Protein AF-A0A0F8YUV3-F1 (afdb_monomer_lite)

Structure (mmCIF, N/CA/C/O backbone):
data_AF-A0A0F8YUV3-F1
#
_entry.id   AF-A0A0F8YUV3-F1
#
loop_
_atom_site.group_PDB
_atom_site.id
_atom_site.type_symbol
_atom_site.label_atom_id
_atom_site.label_alt_id
_atom_site.label_comp_id
_atom_site.label_asym_id
_atom_site.label_entity_id
_atom_site.label_seq_id
_atom_site.pdbx_PDB_ins_code
_atom_site.Cartn_x
_atom_site.Cartn_y
_atom_site.Cartn_z
_atom_site.occupancy
_atom_site.B_iso_or_equiv
_atom_site.auth_seq_id
_atom_site.auth_comp_id
_atom_site.auth_asym_id
_atom_site.auth_atom_id
_atom_site.pdbx_PDB_model_num
ATOM 1 N N . ASN A 1 1 ? -1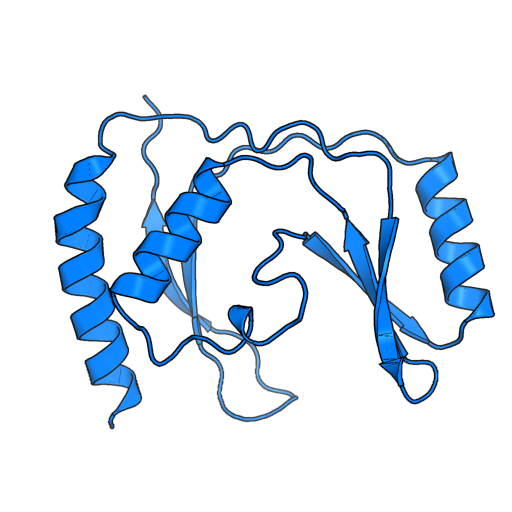7.313 -19.903 7.142 1.00 38.16 1 ASN A N 1
ATOM 2 C CA . ASN A 1 1 ? -17.970 -19.271 8.310 1.00 38.16 1 ASN A CA 1
ATOM 3 C C . ASN A 1 1 ? -16.985 -18.781 9.379 1.00 38.16 1 ASN A C 1
ATO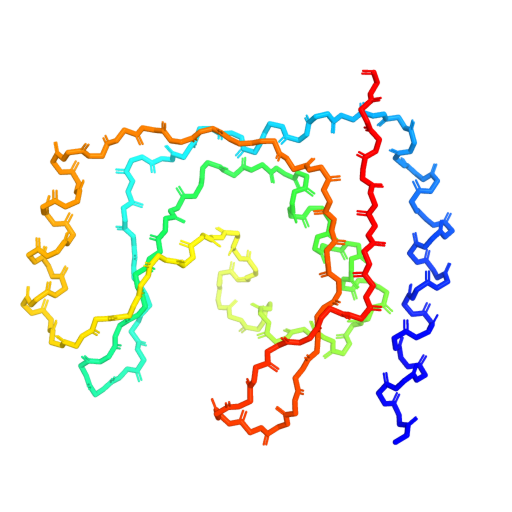M 5 O O . ASN A 1 1 ? -17.410 -18.109 10.305 1.00 38.16 1 ASN A O 1
ATOM 9 N N . ILE A 1 2 ? -15.683 -19.066 9.237 1.00 31.69 2 ILE A N 1
ATOM 10 C CA . ILE A 1 2 ? -14.610 -18.624 10.145 1.00 31.69 2 ILE A CA 1
ATOM 11 C C . ILE A 1 2 ? -14.185 -17.166 9.847 1.00 31.69 2 ILE A C 1
ATOM 13 O O . ILE A 1 2 ? -13.972 -16.394 10.776 1.00 31.69 2 ILE A O 1
ATOM 17 N N . ASP A 1 3 ? -14.221 -16.743 8.574 1.00 41.16 3 ASP A N 1
ATOM 18 C CA . ASP A 1 3 ? -13.813 -15.388 8.146 1.00 41.16 3 ASP A CA 1
ATOM 19 C C . ASP A 1 3 ? -14.644 -14.248 8.764 1.00 41.16 3 ASP A C 1
ATOM 21 O O . ASP A 1 3 ? -14.121 -13.183 9.077 1.00 41.16 3 ASP A O 1
ATOM 25 N N . ILE A 1 4 ? -15.948 -14.454 8.974 1.00 36.03 4 ILE A N 1
ATOM 26 C CA . ILE A 1 4 ? -16.845 -13.410 9.505 1.00 36.03 4 ILE A CA 1
ATOM 27 C C . ILE A 1 4 ? -16.642 -13.221 11.015 1.00 36.03 4 ILE A C 1
ATOM 29 O O . ILE A 1 4 ? -16.791 -12.110 11.524 1.00 36.03 4 ILE A O 1
ATOM 33 N N . LEU A 1 5 ? -16.291 -14.294 11.731 1.00 28.56 5 LEU A N 1
ATOM 34 C CA . LEU A 1 5 ? -16.092 -14.266 13.179 1.00 28.56 5 LEU A CA 1
ATOM 35 C C . LEU A 1 5 ? -14.771 -13.570 13.545 1.00 28.56 5 LEU A C 1
ATOM 37 O O . LEU A 1 5 ? -14.753 -12.756 14.466 1.00 28.56 5 LEU A O 1
ATOM 41 N N . ILE A 1 6 ? -13.712 -13.813 12.761 1.00 40.09 6 ILE A N 1
ATOM 42 C CA . ILE A 1 6 ? -12.419 -13.122 12.880 1.00 40.09 6 ILE A CA 1
ATOM 43 C C . ILE A 1 6 ? -12.603 -11.618 12.630 1.00 40.09 6 ILE A C 1
ATOM 45 O O . ILE A 1 6 ? -12.250 -10.810 13.483 1.00 40.09 6 ILE A O 1
ATOM 49 N N . ILE A 1 7 ? -13.285 -11.228 11.544 1.00 41.94 7 ILE A N 1
ATOM 50 C CA . ILE A 1 7 ? -13.568 -9.811 11.241 1.00 41.94 7 ILE A CA 1
ATOM 51 C C . ILE A 1 7 ? -14.374 -9.130 12.362 1.00 41.94 7 ILE A C 1
ATOM 53 O O . ILE A 1 7 ? -14.106 -7.977 12.694 1.00 41.94 7 ILE A O 1
ATOM 57 N N . ARG A 1 8 ? -15.343 -9.823 12.978 1.00 35.00 8 ARG A N 1
ATOM 58 C CA . ARG A 1 8 ? -16.144 -9.284 14.094 1.00 35.00 8 ARG A CA 1
ATOM 59 C C . ARG A 1 8 ? -15.344 -9.098 15.388 1.00 35.00 8 ARG A C 1
ATOM 61 O O . ARG A 1 8 ? -15.562 -8.103 16.078 1.00 35.00 8 ARG A O 1
ATOM 68 N N . ASN A 1 9 ? -14.435 -10.017 15.713 1.00 39.00 9 ASN A N 1
ATOM 69 C CA . ASN A 1 9 ? -13.599 -9.914 16.913 1.00 39.00 9 ASN A CA 1
ATOM 70 C C . ASN A 1 9 ? -12.490 -8.869 16.752 1.00 39.00 9 ASN A C 1
ATOM 72 O O . ASN A 1 9 ? -12.305 -8.064 17.663 1.00 39.00 9 ASN A O 1
ATOM 76 N N . ILE A 1 10 ? -11.860 -8.795 15.569 1.00 47.28 10 ILE A N 1
ATOM 77 C CA . ILE A 1 10 ? -11.015 -7.660 15.168 1.00 47.28 10 ILE A CA 1
ATOM 78 C C . ILE A 1 10 ? -11.795 -6.367 15.388 1.00 47.28 10 ILE A C 1
ATOM 80 O O . ILE A 1 10 ? -11.343 -5.485 16.099 1.00 47.28 10 ILE A O 1
ATOM 84 N N . PHE A 1 11 ? -13.004 -6.271 14.834 1.00 46.72 11 PHE A N 1
ATOM 85 C CA . PHE A 1 11 ? -13.806 -5.054 14.867 1.00 46.72 11 PHE A CA 1
ATOM 86 C C . PHE A 1 11 ? -14.107 -4.546 16.286 1.00 46.72 11 PHE A C 1
ATOM 88 O O . PHE A 1 11 ? -13.917 -3.361 16.552 1.00 46.72 11 PHE A O 1
ATOM 95 N N . ASN A 1 12 ? -14.542 -5.415 17.203 1.00 40.84 12 ASN A N 1
ATOM 96 C CA . ASN A 1 12 ? -14.860 -4.998 18.573 1.00 40.84 12 ASN A CA 1
ATOM 97 C C . ASN A 1 12 ? -13.602 -4.594 19.362 1.00 40.84 12 ASN A C 1
ATOM 99 O O . ASN A 1 12 ? -13.644 -3.606 20.098 1.00 40.84 12 ASN A O 1
ATOM 103 N N . LEU A 1 13 ? -12.475 -5.294 19.170 1.00 47.88 13 LEU A N 1
ATOM 104 C CA . LEU A 1 13 ? -11.200 -4.905 19.778 1.00 47.88 13 LEU A CA 1
ATOM 105 C C . LEU A 1 13 ? -10.674 -3.588 19.190 1.00 47.88 13 LEU A C 1
ATOM 107 O O . LEU A 1 13 ? -10.320 -2.692 19.954 1.00 47.88 13 LEU A O 1
ATOM 111 N N . PHE A 1 14 ? -10.718 -3.422 17.866 1.00 49.97 14 PHE A N 1
ATOM 112 C CA . PHE A 1 14 ? -10.317 -2.195 17.171 1.00 49.97 14 PHE A CA 1
ATOM 113 C C . PHE A 1 14 ? -11.149 -0.990 17.592 1.00 49.97 14 PHE A C 1
ATOM 115 O O . PHE A 1 14 ? -10.587 0.053 17.891 1.00 49.97 14 PHE A O 1
ATOM 122 N N . ALA A 1 15 ? -12.475 -1.117 17.664 1.00 43.03 15 ALA A N 1
ATOM 123 C CA . ALA A 1 15 ? -13.339 -0.025 18.107 1.00 43.03 15 ALA A CA 1
ATOM 124 C C . ALA A 1 15 ? -13.084 0.350 19.577 1.00 43.03 15 ALA A C 1
ATOM 126 O O . ALA A 1 15 ? -13.099 1.527 19.927 1.00 43.03 15 ALA A O 1
ATOM 127 N N . SER A 1 16 ? -12.804 -0.635 20.441 1.00 43.25 16 SER A N 1
ATOM 128 C CA . SER A 1 16 ? -12.498 -0.379 21.855 1.00 43.25 16 SER A CA 1
ATOM 129 C C . SER A 1 16 ? -11.128 0.276 22.065 1.00 43.25 16 SER A C 1
ATOM 131 O O . SER A 1 16 ? -10.964 1.065 22.993 1.00 43.25 16 SER A O 1
ATOM 133 N N . ARG A 1 17 ? -10.165 -0.012 21.178 1.00 44.66 17 ARG A N 1
ATOM 134 C CA . ARG A 1 17 ? -8.783 0.472 21.245 1.00 44.66 17 ARG A CA 1
ATOM 135 C C . ARG A 1 17 ? -8.534 1.699 20.367 1.00 44.66 17 ARG A C 1
ATOM 137 O O . ARG A 1 17 ? -7.581 2.407 20.620 1.00 44.66 17 ARG A O 1
ATOM 144 N N . LEU A 1 18 ? -9.429 2.054 19.442 1.00 43.94 18 LEU A N 1
ATOM 145 C CA . LEU A 1 18 ? -9.452 3.372 18.783 1.00 43.94 18 LEU A CA 1
ATOM 146 C C . LEU A 1 18 ? -9.806 4.511 19.749 1.00 43.94 18 LEU A C 1
ATOM 148 O O . LEU A 1 18 ? -9.424 5.649 19.501 1.00 43.94 18 LEU A O 1
ATOM 152 N N . LYS A 1 19 ? -10.382 4.205 20.923 1.00 43.25 19 LYS A N 1
ATOM 153 C CA . LYS A 1 19 ? -10.391 5.149 22.055 1.00 43.25 19 LYS A CA 1
ATOM 154 C C . LYS A 1 19 ? -8.978 5.556 22.518 1.00 43.25 19 LYS A C 1
ATOM 156 O O . LYS A 1 19 ? -8.840 6.511 23.270 1.00 43.25 19 LYS A O 1
ATOM 161 N N . PHE A 1 20 ? -7.927 4.864 22.068 1.00 37.88 20 PHE A N 1
ATOM 162 C CA . PHE A 1 20 ? -6.521 5.226 22.276 1.00 37.88 20 PHE A CA 1
ATOM 163 C C . PHE A 1 20 ? -6.058 6.397 21.381 1.00 37.88 20 PHE A C 1
ATOM 165 O O . PHE A 1 20 ? -5.014 6.978 21.656 1.00 37.88 20 PHE A O 1
ATOM 172 N N . GLN A 1 21 ? -6.823 6.791 20.351 1.00 41.06 21 GLN A N 1
ATOM 173 C CA . GLN A 1 21 ? -6.463 7.876 19.422 1.00 41.06 21 GLN A CA 1
ATOM 174 C C . GLN A 1 21 ? -7.650 8.774 19.004 1.00 41.06 21 GLN A C 1
ATOM 176 O O . GLN A 1 21 ? -7.595 9.420 17.967 1.00 41.06 21 GLN A O 1
ATOM 181 N N . GLU A 1 22 ? -8.681 8.932 19.847 1.00 39.47 22 GLU A N 1
ATOM 182 C CA . GLU A 1 22 ? -9.575 10.117 19.778 1.00 39.47 22 GLU A CA 1
ATOM 183 C C . GLU A 1 22 ? -8.819 11.440 20.060 1.00 39.47 22 GLU A C 1
ATOM 185 O O . GLU A 1 22 ? -9.395 12.520 20.006 1.00 39.47 22 GLU A O 1
ATOM 190 N N . ARG A 1 23 ? -7.511 11.379 20.350 1.00 41.94 23 ARG A N 1
ATOM 191 C CA . ARG A 1 23 ? -6.604 12.527 20.258 1.00 41.94 23 ARG A CA 1
ATOM 192 C C . ARG A 1 23 ? -6.102 12.597 18.827 1.00 41.94 23 ARG A C 1
ATOM 194 O O . ARG A 1 23 ? -5.220 11.823 18.442 1.00 41.94 23 ARG A O 1
ATOM 201 N N . GLY A 1 24 ? -6.756 13.453 18.054 1.00 40.06 24 GLY A N 1
ATOM 202 C CA . GLY A 1 24 ? -6.574 13.570 16.630 1.00 40.06 24 GLY A CA 1
ATOM 203 C C . GLY A 1 24 ? -5.128 13.862 16.291 1.00 40.06 24 GLY A C 1
ATOM 204 O O . GLY A 1 24 ? -4.447 14.673 16.906 1.00 40.06 24 GLY A O 1
ATOM 205 N N . ASN A 1 25 ? -4.650 13.176 15.271 1.00 40.31 25 ASN A N 1
ATOM 206 C CA . ASN A 1 25 ? -3.599 13.728 14.456 1.00 40.31 25 ASN A CA 1
ATOM 207 C C . ASN A 1 25 ? -3.985 13.438 13.019 1.00 40.31 25 ASN A C 1
ATOM 209 O O . ASN A 1 25 ? -4.181 12.291 12.615 1.00 40.31 25 ASN A O 1
ATOM 213 N N . ILE A 1 26 ? -4.059 14.508 12.238 1.00 41.44 26 ILE A N 1
ATOM 214 C CA . ILE A 1 26 ? -3.679 14.470 10.836 1.00 4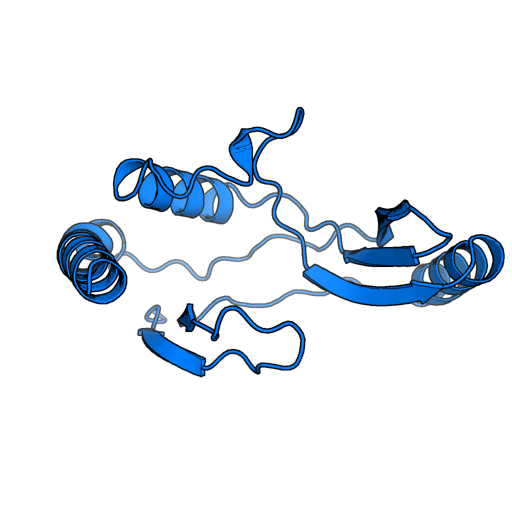1.44 26 ILE A CA 1
ATOM 215 C C . ILE A 1 26 ? -2.410 13.612 10.744 1.00 41.44 26 ILE A C 1
ATOM 217 O O . ILE A 1 26 ? -1.345 14.016 11.208 1.00 41.44 26 ILE A O 1
ATOM 221 N N . ILE A 1 27 ? -2.525 12.405 10.187 1.00 47.12 27 ILE A N 1
ATOM 222 C CA . ILE A 1 27 ? -1.346 11.600 9.881 1.00 47.12 27 ILE A CA 1
ATOM 223 C C . ILE A 1 27 ? -0.731 12.240 8.639 1.00 47.12 27 ILE A C 1
ATOM 225 O O . ILE A 1 27 ? -1.071 11.884 7.510 1.00 47.12 27 ILE A O 1
ATOM 229 N N . ASP A 1 28 ? 0.128 13.239 8.857 1.00 44.53 28 ASP A N 1
ATOM 230 C CA . ASP A 1 28 ? 1.104 13.671 7.862 1.00 44.53 28 ASP A CA 1
ATOM 231 C C . ASP A 1 28 ? 2.065 12.504 7.683 1.00 44.53 28 ASP A C 1
ATOM 233 O O . ASP A 1 28 ? 3.031 12.331 8.417 1.00 44.53 28 ASP A O 1
ATOM 237 N N . ILE A 1 29 ? 1.747 11.633 6.741 1.00 46.31 29 ILE A N 1
ATOM 238 C CA . ILE A 1 29 ? 2.526 10.453 6.340 1.00 46.31 29 ILE A CA 1
ATOM 239 C C . ILE A 1 29 ? 3.911 10.795 5.770 1.00 46.31 29 ILE A C 1
ATOM 241 O O . ILE A 1 29 ? 4.565 9.938 5.182 1.00 46.31 29 ILE A O 1
ATOM 245 N N . GLY A 1 30 ? 4.390 12.014 5.991 1.00 46.53 30 GLY A N 1
ATOM 246 C CA . GLY A 1 30 ? 5.691 12.454 5.554 1.00 46.53 30 GLY A CA 1
ATOM 247 C C . GLY A 1 30 ? 5.696 12.732 4.061 1.00 46.53 30 GLY A C 1
ATOM 248 O O . GLY A 1 30 ? 4.745 12.482 3.315 1.00 46.53 30 GLY A O 1
ATOM 249 N N . LYS A 1 31 ? 6.807 13.302 3.617 1.00 47.03 31 LYS A N 1
ATOM 250 C CA . LYS A 1 31 ? 7.040 13.595 2.210 1.00 47.03 31 LYS A CA 1
ATOM 251 C C . LYS A 1 31 ? 7.240 12.272 1.488 1.00 47.03 31 LYS A C 1
ATOM 253 O O . LYS A 1 31 ? 8.066 11.474 1.914 1.00 47.03 31 LYS A O 1
ATOM 258 N N . GLU A 1 32 ? 6.576 11.998 0.370 1.00 50.69 32 GLU A N 1
ATOM 259 C CA . GLU A 1 32 ? 7.053 10.871 -0.436 1.00 50.69 32 GLU A CA 1
ATOM 260 C C . GLU A 1 32 ? 8.511 11.133 -0.842 1.00 50.69 32 GLU A C 1
ATOM 262 O O . GLU A 1 32 ? 8.827 12.168 -1.443 1.00 50.69 32 GLU A O 1
ATOM 267 N N . ARG A 1 33 ? 9.431 10.204 -0.532 1.00 53.56 33 ARG A N 1
ATOM 268 C CA . ARG A 1 33 ? 10.750 10.270 -1.162 1.00 53.56 33 ARG A CA 1
ATOM 269 C C . ARG A 1 33 ? 10.507 10.167 -2.661 1.00 53.56 33 ARG A C 1
ATOM 271 O O . ARG A 1 33 ? 9.718 9.344 -3.115 1.00 53.56 33 ARG A O 1
ATOM 278 N N . LYS A 1 34 ? 11.211 10.985 -3.442 1.00 62.59 34 LYS A N 1
ATOM 279 C CA . LYS A 1 34 ? 11.176 10.961 -4.910 1.00 62.59 34 LYS A CA 1
ATOM 280 C C . LYS A 1 34 ? 11.802 9.668 -5.454 1.00 62.59 34 LYS A C 1
ATOM 282 O O . LYS A 1 34 ? 12.783 9.759 -6.175 1.00 62.59 34 LYS A O 1
ATOM 287 N N . ILE A 1 35 ? 11.367 8.474 -5.059 1.00 76.25 35 ILE A N 1
ATOM 288 C CA . ILE A 1 35 ? 11.973 7.223 -5.516 1.00 76.25 35 ILE A CA 1
ATOM 289 C C . ILE A 1 35 ? 10.882 6.206 -5.811 1.00 76.25 35 ILE A C 1
ATOM 291 O O . ILE A 1 35 ? 10.249 5.656 -4.907 1.00 76.25 35 ILE A O 1
ATOM 295 N N . PHE A 1 36 ? 10.739 5.895 -7.093 1.00 87.38 36 PHE A N 1
ATOM 296 C CA . PHE A 1 36 ? 10.005 4.718 -7.523 1.00 87.38 36 PHE A CA 1
ATOM 297 C C . PHE A 1 36 ? 10.829 3.457 -7.272 1.00 87.38 36 PHE A C 1
ATOM 299 O O . PHE A 1 36 ? 12.008 3.362 -7.620 1.00 87.38 36 PHE A O 1
ATOM 306 N N . LYS A 1 37 ? 10.190 2.454 -6.680 1.00 89.31 37 LYS A N 1
ATOM 307 C CA . LYS A 1 37 ? 10.753 1.122 -6.455 1.00 89.31 37 LYS A CA 1
ATOM 308 C C . LYS A 1 37 ? 9.840 0.074 -7.066 1.00 89.31 37 LYS A C 1
ATOM 310 O O . LYS A 1 37 ? 8.729 0.364 -7.498 1.00 89.31 37 LYS A O 1
ATOM 315 N N . TYR A 1 38 ? 10.321 -1.161 -7.140 1.00 92.38 38 TYR A N 1
ATOM 316 C CA . TYR A 1 38 ? 9.538 -2.237 -7.724 1.00 92.38 38 TYR A CA 1
ATOM 317 C C . TYR A 1 38 ? 9.695 -3.559 -6.980 1.00 92.38 38 TYR A C 1
ATOM 319 O O . TYR A 1 38 ? 10.735 -3.856 -6.393 1.00 92.38 38 TYR A O 1
ATOM 327 N N . PHE A 1 39 ? 8.639 -4.368 -7.035 1.00 90.00 39 PHE A N 1
ATOM 328 C CA . PHE A 1 39 ? 8.677 -5.791 -6.713 1.00 90.00 39 PHE A CA 1
ATOM 329 C C . PHE A 1 39 ? 8.775 -6.598 -8.002 1.00 90.00 39 PHE A C 1
ATOM 331 O O . PHE A 1 39 ? 8.096 -6.288 -8.979 1.00 90.00 39 PHE A O 1
ATOM 338 N N . ASN A 1 40 ? 9.604 -7.639 -8.001 1.00 92.69 40 ASN A N 1
ATOM 339 C CA . ASN A 1 40 ? 9.699 -8.598 -9.096 1.00 92.69 40 ASN A CA 1
ATOM 340 C C . ASN A 1 40 ? 8.874 -9.842 -8.749 1.00 92.69 40 ASN A C 1
ATOM 342 O O . ASN A 1 40 ? 9.163 -10.510 -7.760 1.00 92.69 40 ASN A O 1
ATOM 346 N N . HIS A 1 41 ? 7.887 -10.160 -9.584 1.00 88.81 41 HIS A N 1
ATOM 347 C CA . HIS A 1 41 ? 7.010 -11.329 -9.426 1.00 88.81 41 HIS A CA 1
ATOM 348 C C . HIS A 1 41 ? 7.430 -12.513 -10.311 1.00 88.81 41 HIS A C 1
ATOM 350 O O . HIS A 1 41 ? 6.666 -13.460 -10.497 1.00 88.81 41 HIS A O 1
ATOM 356 N N . GLY A 1 42 ? 8.627 -12.448 -10.900 1.00 90.25 42 GLY A N 1
ATOM 357 C CA . GLY A 1 42 ? 9.101 -13.391 -11.907 1.00 90.25 42 GLY A CA 1
ATOM 358 C C . GLY A 1 42 ? 8.441 -13.174 -13.270 1.00 90.25 42 GLY A C 1
ATOM 359 O O . GLY A 1 42 ? 7.546 -12.345 -13.437 1.00 90.25 42 GLY A O 1
ATOM 360 N N . ASN A 1 43 ? 8.893 -13.924 -14.280 1.00 92.69 43 ASN A N 1
ATOM 361 C CA . ASN A 1 43 ? 8.325 -13.900 -15.637 1.00 92.69 43 ASN A CA 1
ATOM 362 C C . ASN A 1 43 ? 8.192 -12.486 -16.232 1.00 92.69 43 ASN A C 1
ATOM 364 O O . ASN A 1 43 ? 7.193 -12.173 -16.882 1.00 92.69 43 ASN A O 1
ATOM 368 N N . GLN A 1 44 ? 9.182 -11.625 -15.969 1.00 93.62 44 GLN A N 1
ATOM 369 C CA . GLN A 1 44 ? 9.206 -10.230 -16.412 1.00 93.62 44 GLN A CA 1
ATOM 370 C C . GLN A 1 44 ? 7.980 -9.413 -15.959 1.00 93.62 44 GLN A C 1
ATOM 372 O O . GLN A 1 44 ? 7.576 -8.497 -16.671 1.00 93.62 44 GLN A O 1
ATOM 377 N N . LYS A 1 45 ? 7.364 -9.738 -14.813 1.00 94.50 45 LYS A N 1
ATOM 378 C CA . LYS A 1 45 ? 6.234 -8.996 -14.228 1.00 94.50 45 LYS A CA 1
ATOM 379 C C . LYS A 1 45 ? 6.683 -8.234 -12.992 1.00 94.50 45 LYS A C 1
ATOM 381 O O . LYS A 1 45 ? 7.251 -8.817 -12.069 1.00 94.50 45 LYS A O 1
ATOM 386 N N . TYR A 1 46 ? 6.354 -6.952 -12.951 1.00 94.31 46 TYR A N 1
ATOM 387 C CA . TYR A 1 46 ? 6.786 -6.050 -11.895 1.00 94.31 46 TYR A CA 1
ATOM 388 C C . TYR A 1 46 ? 5.607 -5.254 -11.352 1.00 94.31 46 TYR A C 1
ATOM 390 O O . TYR A 1 46 ? 4.764 -4.813 -12.128 1.00 94.31 46 TYR A O 1
ATOM 398 N N . THR A 1 47 ? 5.560 -5.047 -10.037 1.00 92.31 47 THR A N 1
ATOM 399 C CA . THR A 1 47 ? 4.715 -4.003 -9.435 1.00 92.31 47 THR A CA 1
ATOM 400 C C . THR A 1 47 ? 5.596 -2.804 -9.155 1.00 92.31 47 THR A C 1
ATOM 402 O O . THR A 1 47 ? 6.556 -2.937 -8.400 1.00 92.31 47 THR A O 1
ATOM 405 N N . LEU A 1 48 ? 5.262 -1.660 -9.741 1.00 90.94 48 LEU A N 1
ATOM 406 C CA . LEU A 1 48 ? 5.875 -0.370 -9.459 1.00 90.94 48 LEU A CA 1
ATOM 407 C C . LEU A 1 48 ? 5.173 0.270 -8.255 1.00 90.94 48 LEU A C 1
ATOM 409 O O . LEU A 1 48 ? 3.943 0.234 -8.164 1.00 90.94 48 LEU A O 1
ATOM 413 N N . TRP A 1 49 ? 5.939 0.853 -7.341 1.00 87.06 49 TRP A N 1
ATOM 414 C CA . TRP A 1 49 ? 5.417 1.473 -6.129 1.00 87.06 49 TRP A CA 1
ATOM 415 C C . TRP A 1 49 ? 6.246 2.682 -5.681 1.00 87.06 49 TRP A C 1
ATOM 417 O O . TRP A 1 49 ? 7.443 2.767 -5.960 1.00 87.06 49 TRP A O 1
ATOM 427 N N . LEU A 1 50 ? 5.591 3.610 -4.987 1.00 82.56 50 LEU A N 1
ATOM 428 C CA . LEU A 1 50 ? 6.188 4.789 -4.360 1.00 82.56 50 LEU A CA 1
ATOM 429 C C . LEU A 1 50 ? 6.654 4.454 -2.947 1.00 82.56 50 LEU A C 1
ATOM 431 O O . LEU A 1 50 ? 5.918 3.820 -2.184 1.00 82.56 50 LEU A O 1
ATOM 435 N N . ASP A 1 51 ? 7.881 4.861 -2.625 1.00 79.81 51 ASP A N 1
ATOM 436 C CA . ASP A 1 51 ? 8.481 4.694 -1.305 1.00 79.81 51 ASP A CA 1
ATOM 437 C C . ASP A 1 51 ? 8.214 5.937 -0.444 1.00 79.81 51 ASP A C 1
ATOM 439 O O . ASP A 1 51 ? 8.913 6.943 -0.612 1.00 79.81 51 ASP A O 1
ATOM 443 N N . PRO A 1 52 ? 7.220 5.906 0.461 1.00 74.56 52 PRO A N 1
ATOM 444 C CA . PRO A 1 52 ? 6.965 7.040 1.333 1.00 74.56 52 PRO A CA 1
ATOM 445 C C . PRO A 1 52 ? 8.152 7.259 2.280 1.00 74.56 52 PRO A C 1
ATOM 447 O O . PRO A 1 52 ? 8.876 6.318 2.629 1.00 74.56 52 PRO A O 1
ATOM 450 N N . GLU A 1 53 ? 8.364 8.501 2.716 1.00 69.25 53 GLU A N 1
ATOM 451 C CA . GLU A 1 53 ? 9.105 8.718 3.957 1.00 69.25 53 GLU A CA 1
ATOM 452 C C . GLU A 1 53 ? 8.341 8.030 5.089 1.00 69.25 53 GLU A C 1
ATOM 454 O O . GLU A 1 53 ? 7.113 8.055 5.138 1.00 69.25 53 GLU A O 1
ATOM 459 N N . LEU A 1 54 ? 9.061 7.294 5.932 1.00 65.88 54 LEU A N 1
ATOM 460 C CA . LEU A 1 54 ? 8.416 6.457 6.932 1.00 65.88 54 LEU A CA 1
ATOM 461 C C . LEU A 1 54 ? 7.743 7.352 7.970 1.00 65.88 54 LEU A C 1
ATOM 463 O O . LEU A 1 54 ? 8.403 8.172 8.603 1.00 65.88 54 LEU A O 1
ATOM 467 N N . ASN A 1 55 ? 6.440 7.155 8.141 1.00 67.50 55 ASN A N 1
ATOM 468 C CA . ASN A 1 55 ? 5.706 7.644 9.290 1.00 67.50 55 ASN A CA 1
ATOM 469 C C . ASN A 1 55 ? 5.484 6.468 10.246 1.00 67.50 55 ASN A C 1
ATOM 471 O O . ASN A 1 55 ? 4.820 5.487 9.887 1.00 67.50 55 ASN A O 1
ATOM 475 N N . ASP A 1 56 ? 6.038 6.592 11.451 1.00 73.69 56 ASP A N 1
ATOM 476 C CA . ASP A 1 56 ? 5.949 5.591 12.514 1.00 73.69 56 ASP A CA 1
ATOM 477 C C . ASP A 1 56 ? 4.490 5.222 12.835 1.00 73.69 56 ASP A C 1
ATOM 479 O O . ASP A 1 56 ? 4.201 4.058 13.077 1.00 73.69 56 ASP A O 1
ATOM 483 N N . LEU A 1 57 ? 3.530 6.139 12.662 1.00 74.81 57 LEU A N 1
ATOM 484 C CA . LEU A 1 57 ? 2.103 5.895 12.915 1.00 74.81 57 LEU A CA 1
ATOM 485 C C . LEU A 1 57 ? 1.513 4.762 12.065 1.00 74.81 57 LEU A C 1
ATOM 487 O O . LEU A 1 57 ? 0.649 4.024 12.534 1.00 74.81 57 LEU A O 1
ATOM 491 N N . ILE A 1 58 ? 1.953 4.598 10.813 1.00 76.75 58 ILE A N 1
ATOM 492 C CA . ILE A 1 58 ? 1.456 3.512 9.949 1.00 76.75 58 ILE A CA 1
ATOM 493 C C . ILE A 1 58 ? 2.068 2.169 10.347 1.00 76.75 58 ILE A C 1
ATOM 495 O O . ILE A 1 58 ? 1.418 1.127 10.226 1.00 76.75 58 ILE A O 1
ATOM 499 N N . ILE A 1 59 ? 3.307 2.193 10.835 1.00 80.88 59 ILE A N 1
ATOM 500 C CA . ILE A 1 59 ? 3.999 1.013 11.355 1.00 80.88 59 ILE A CA 1
ATOM 501 C C . ILE A 1 59 ? 3.365 0.591 12.688 1.00 80.88 59 ILE A C 1
ATOM 503 O O . ILE A 1 59 ? 3.051 -0.587 12.871 1.00 80.88 59 ILE A O 1
ATOM 507 N N . ASP A 1 60 ? 3.091 1.547 13.572 1.00 82.00 60 ASP A N 1
ATOM 508 C CA . ASP A 1 60 ? 2.422 1.335 14.855 1.00 82.00 60 ASP A CA 1
ATOM 509 C C . ASP A 1 60 ? 1.010 0.789 14.652 1.00 82.00 60 ASP A C 1
ATOM 511 O O . ASP A 1 60 ? 0.639 -0.218 15.258 1.00 82.00 60 ASP A O 1
ATOM 515 N N . LEU A 1 61 ? 0.247 1.381 13.724 1.00 79.06 61 LEU A N 1
ATOM 516 C CA . LEU A 1 61 ? -1.069 0.872 13.354 1.00 79.06 61 LEU A CA 1
ATOM 517 C C . LEU A 1 61 ? -0.972 -0.588 12.907 1.00 79.06 61 LEU A C 1
ATOM 519 O O . LEU A 1 61 ? -1.708 -1.421 13.427 1.00 79.06 61 LEU A O 1
ATOM 523 N N . GLN A 1 62 ? -0.063 -0.920 11.980 1.00 84.50 62 GLN A N 1
ATOM 524 C CA . GLN A 1 62 ? 0.114 -2.301 11.521 1.00 84.50 62 GLN A CA 1
ATOM 525 C C . GLN A 1 62 ? 0.492 -3.249 12.666 1.00 84.50 62 GLN A C 1
ATOM 527 O O . GLN A 1 62 ? -0.000 -4.380 12.698 1.00 84.50 62 GLN A O 1
ATOM 532 N N . THR A 1 63 ? 1.319 -2.794 13.604 1.00 86.69 63 THR A N 1
ATOM 533 C CA . THR A 1 63 ? 1.721 -3.564 14.786 1.00 86.69 63 THR A CA 1
ATOM 534 C C . THR A 1 63 ? 0.520 -3.862 15.685 1.00 86.69 63 THR A C 1
ATOM 536 O O . THR A 1 63 ? 0.300 -5.016 16.053 1.00 86.69 63 THR A O 1
ATOM 539 N N . GLU A 1 64 ? -0.320 -2.865 15.971 1.00 84.06 64 GLU A N 1
ATOM 540 C CA . GLU A 1 64 ? -1.559 -3.061 16.734 1.00 84.06 64 GLU A CA 1
ATOM 541 C C . GLU A 1 64 ? -2.541 -3.990 15.999 1.00 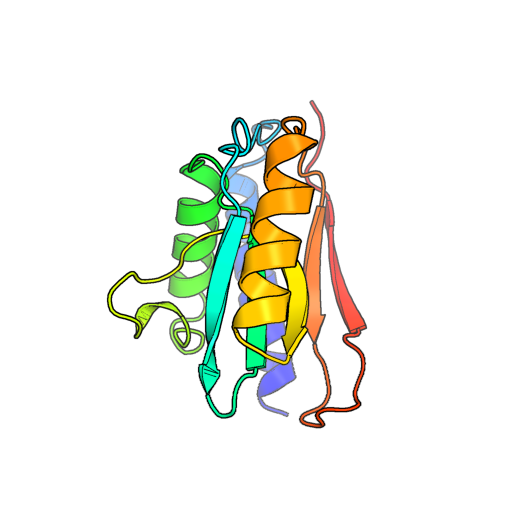84.06 64 GLU A C 1
ATOM 543 O O . GLU A 1 64 ? -3.144 -4.859 16.632 1.00 84.06 64 GLU A O 1
ATOM 548 N N . ILE A 1 65 ? -2.654 -3.888 14.664 1.00 81.88 65 ILE A N 1
ATOM 549 C CA . ILE A 1 65 ? -3.470 -4.824 13.866 1.00 81.88 65 ILE A CA 1
ATOM 550 C C . ILE A 1 65 ? -2.983 -6.259 14.064 1.00 81.88 65 ILE A C 1
ATOM 552 O O . ILE A 1 65 ? -3.787 -7.159 14.313 1.00 81.88 65 ILE A O 1
ATOM 556 N N . LEU A 1 66 ? -1.673 -6.474 13.957 1.00 85.44 66 LEU A N 1
ATOM 557 C CA . LEU A 1 66 ? -1.074 -7.799 14.060 1.00 85.44 66 LEU A CA 1
ATOM 558 C C . LEU A 1 66 ? -1.239 -8.402 15.458 1.00 85.44 66 LEU A C 1
ATOM 560 O O . LEU A 1 66 ? -1.485 -9.597 15.575 1.00 85.44 66 LEU A O 1
ATOM 564 N N . ASN A 1 67 ? -1.158 -7.586 16.510 1.00 86.25 67 ASN A N 1
ATOM 565 C CA . ASN A 1 67 ? -1.392 -8.042 17.881 1.00 86.25 67 ASN A CA 1
ATOM 566 C C . ASN A 1 67 ? -2.827 -8.552 18.091 1.00 86.25 67 ASN A C 1
ATOM 568 O O . ASN A 1 67 ? -3.053 -9.438 18.914 1.00 86.25 67 ASN A O 1
ATOM 572 N N . ILE A 1 68 ? -3.796 -8.001 17.355 1.00 81.81 68 ILE A N 1
ATOM 573 C CA . ILE A 1 68 ? -5.206 -8.403 17.430 1.00 81.81 68 ILE A CA 1
ATOM 574 C C . ILE A 1 68 ? -5.472 -9.648 16.575 1.00 81.81 68 ILE A C 1
ATOM 576 O O . ILE A 1 68 ? -6.263 -10.499 16.981 1.00 81.81 68 ILE A O 1
ATOM 580 N N . VAL A 1 69 ? -4.820 -9.760 15.414 1.00 81.50 69 VAL A N 1
ATOM 581 C CA . VAL A 1 69 ? -4.917 -10.920 14.513 1.00 81.50 69 VAL A CA 1
ATOM 582 C C . VAL A 1 69 ? -3.553 -11.439 14.087 1.00 81.50 69 VAL A C 1
ATOM 584 O O . VAL A 1 69 ? -3.098 -11.175 12.966 1.00 81.50 69 VAL A O 1
ATOM 587 N N . PRO A 1 70 ? -2.894 -12.207 14.969 1.00 86.38 70 PRO A N 1
ATOM 588 C CA . PRO A 1 70 ? -1.553 -12.715 14.718 1.00 86.38 70 PRO A CA 1
ATOM 589 C C . PRO A 1 70 ? -1.506 -13.713 13.555 1.00 86.38 70 PRO A C 1
ATOM 591 O O . PRO A 1 70 ? -0.441 -13.946 12.992 1.00 86.38 70 PRO A O 1
ATOM 594 N N . GLU A 1 71 ? -2.638 -14.296 13.155 1.00 83.81 71 GLU A N 1
ATOM 595 C CA . GLU A 1 71 ? -2.730 -15.157 11.977 1.00 83.81 71 GLU A CA 1
ATOM 596 C C . GLU A 1 71 ? -2.552 -14.392 10.655 1.00 83.81 71 GLU A C 1
ATOM 598 O O . GLU A 1 71 ? -2.115 -14.974 9.663 1.00 83.81 71 GLU A O 1
ATOM 603 N N . CYS A 1 72 ? -2.816 -13.082 10.634 1.00 82.56 72 CYS A N 1
ATOM 604 C CA . CYS A 1 72 ? -2.679 -12.216 9.459 1.00 82.56 72 CYS A CA 1
ATOM 605 C C . CYS A 1 72 ? -1.235 -11.698 9.292 1.00 82.56 72 CYS A C 1
ATOM 607 O O . CYS A 1 72 ? -1.007 -10.508 9.070 1.00 82.56 72 CYS A O 1
ATOM 609 N N . ASN A 1 73 ? -0.244 -12.589 9.400 1.00 85.75 73 ASN A N 1
ATOM 610 C CA . ASN A 1 73 ? 1.182 -12.241 9.463 1.00 85.75 73 ASN A CA 1
ATOM 611 C C . ASN A 1 73 ? 1.947 -12.375 8.129 1.00 85.75 73 ASN A C 1
ATOM 613 O O . ASN A 1 73 ? 3.180 -12.392 8.107 1.00 85.75 73 ASN A O 1
ATOM 617 N N . ASP A 1 74 ? 1.238 -12.480 7.002 1.00 81.38 74 ASP A N 1
ATOM 618 C CA . ASP A 1 74 ? 1.824 -12.791 5.688 1.00 81.38 74 ASP A CA 1
ATOM 619 C C . ASP A 1 74 ? 2.985 -11.862 5.293 1.00 81.38 74 ASP A C 1
ATOM 621 O O . ASP A 1 74 ? 3.936 -12.285 4.636 1.00 81.38 74 ASP A O 1
ATOM 625 N N . VAL A 1 75 ? 2.921 -10.590 5.700 1.00 79.75 75 VAL A N 1
ATOM 626 C CA . VAL A 1 75 ? 3.901 -9.559 5.329 1.00 79.75 75 VAL A CA 1
ATOM 627 C C . VAL A 1 75 ? 5.127 -9.499 6.245 1.00 79.75 75 VAL A C 1
ATOM 629 O O . VAL A 1 75 ? 6.184 -9.060 5.794 1.00 79.75 75 VAL A O 1
ATOM 632 N N . ASN A 1 76 ? 5.050 -9.960 7.497 1.00 82.06 76 ASN A N 1
ATOM 633 C CA . ASN A 1 76 ? 6.215 -9.903 8.394 1.00 82.06 76 ASN A CA 1
ATOM 634 C C . ASN A 1 76 ? 7.164 -11.086 8.219 1.00 82.06 76 ASN A C 1
ATOM 636 O O . ASN A 1 76 ? 8.306 -11.032 8.662 1.00 82.06 76 ASN A O 1
ATOM 640 N N . ASN A 1 77 ? 6.730 -12.119 7.497 1.00 80.75 77 ASN A N 1
ATOM 641 C CA . ASN A 1 77 ? 7.580 -13.249 7.130 1.00 80.75 77 ASN A CA 1
ATOM 642 C C . ASN A 1 77 ? 8.639 -12.882 6.068 1.00 80.75 77 ASN A C 1
ATOM 644 O O . ASN A 1 77 ? 9.566 -13.654 5.820 1.00 80.75 77 ASN A O 1
ATOM 648 N N . TYR A 1 78 ? 8.536 -11.711 5.427 1.00 81.81 78 TYR A N 1
ATOM 649 C CA . TYR A 1 78 ? 9.570 -11.216 4.520 1.00 81.81 78 TYR A CA 1
ATOM 650 C C . TYR A 1 78 ? 10.746 -10.612 5.298 1.00 81.81 78 TYR A C 1
ATOM 652 O O . TYR A 1 78 ? 10.565 -9.965 6.321 1.00 81.81 78 TYR A O 1
ATOM 660 N N . LYS A 1 79 ? 11.969 -10.714 4.753 1.00 78.75 79 LYS A N 1
ATOM 661 C CA . LYS A 1 79 ? 13.219 -10.227 5.385 1.00 78.75 79 LYS A CA 1
ATOM 662 C C . LYS A 1 79 ? 13.179 -8.767 5.876 1.00 78.75 79 LYS A C 1
ATOM 664 O O . LYS A 1 79 ? 13.959 -8.401 6.745 1.00 78.75 79 LYS A O 1
ATOM 669 N N . LYS A 1 80 ? 12.338 -7.920 5.277 1.00 77.44 80 LYS A N 1
ATOM 670 C CA . LYS A 1 80 ? 12.197 -6.497 5.633 1.00 77.44 80 LYS A CA 1
ATOM 671 C C . LYS A 1 80 ? 10.899 -6.177 6.383 1.00 77.44 80 LYS A C 1
ATOM 673 O O . LYS A 1 80 ? 10.645 -5.005 6.623 1.00 77.44 80 LYS A O 1
ATOM 678 N N . GLY A 1 81 ? 10.108 -7.193 6.720 1.00 85.62 81 GLY A N 1
ATOM 679 C CA . GLY A 1 81 ? 8.810 -7.049 7.363 1.00 85.62 81 GLY A CA 1
ATOM 680 C C . GLY A 1 81 ? 7.788 -6.270 6.533 1.00 85.62 81 GLY A C 1
ATOM 681 O O . GLY A 1 81 ? 7.934 -6.104 5.314 1.00 85.62 81 GLY A O 1
ATOM 682 N N . PHE A 1 82 ? 6.759 -5.770 7.217 1.00 84.00 82 PHE A N 1
ATOM 683 C CA . PHE A 1 82 ? 5.845 -4.783 6.660 1.00 84.00 82 PHE A CA 1
ATOM 684 C C . PHE A 1 82 ? 6.591 -3.502 6.266 1.00 84.00 82 PHE A C 1
ATOM 686 O O . PHE A 1 82 ? 7.344 -2.922 7.046 1.00 84.00 82 PHE A O 1
ATOM 693 N N . ARG A 1 83 ? 6.353 -3.039 5.036 1.00 80.19 83 ARG A N 1
ATOM 694 C CA . ARG A 1 83 ? 6.848 -1.753 4.550 1.00 80.19 83 ARG A CA 1
ATOM 695 C C . ARG A 1 83 ? 5.707 -0.992 3.883 1.00 80.19 83 ARG A C 1
ATOM 697 O O . ARG A 1 83 ? 5.199 -1.486 2.866 1.00 80.19 83 ARG A O 1
ATOM 704 N N . PRO A 1 84 ? 5.323 0.188 4.395 1.00 80.94 84 PRO A N 1
ATOM 705 C CA . PRO A 1 84 ? 4.305 0.998 3.749 1.00 80.94 84 PRO A CA 1
ATOM 706 C C . PRO A 1 84 ? 4.787 1.408 2.356 1.00 80.94 84 PRO A C 1
ATOM 708 O O . PRO A 1 84 ? 5.946 1.775 2.164 1.00 80.94 84 PRO A O 1
ATOM 711 N N . HIS A 1 85 ? 3.909 1.270 1.369 1.00 82.81 85 HIS A N 1
ATOM 712 C CA . HIS A 1 85 ? 4.167 1.641 -0.016 1.00 82.81 85 HIS A CA 1
ATOM 713 C C . HIS A 1 85 ? 2.845 1.871 -0.745 1.00 82.81 85 HIS A C 1
ATOM 715 O O . HIS A 1 85 ? 1.833 1.247 -0.418 1.00 82.81 85 HIS A O 1
ATOM 721 N N . LEU A 1 86 ? 2.871 2.712 -1.778 1.00 83.31 86 LEU A N 1
ATOM 722 C CA . LEU A 1 86 ? 1.731 2.916 -2.667 1.00 83.31 86 LEU A CA 1
ATOM 723 C C . LEU A 1 86 ? 2.030 2.284 -4.025 1.00 83.31 86 LEU A C 1
ATOM 725 O O . LEU A 1 86 ? 2.888 2.758 -4.765 1.00 83.31 86 LEU A O 1
ATOM 729 N N . SER A 1 87 ? 1.343 1.190 -4.358 1.00 86.75 87 SER A N 1
ATOM 730 C CA . SER A 1 87 ? 1.452 0.589 -5.692 1.00 86.75 87 SER A CA 1
ATOM 731 C C . SER A 1 87 ? 0.811 1.506 -6.733 1.00 86.75 87 SER A C 1
ATOM 733 O O . SER A 1 87 ? -0.363 1.840 -6.612 1.00 86.75 87 SER A O 1
ATOM 735 N N . VAL A 1 88 ? 1.565 1.866 -7.772 1.00 85.62 88 VAL A N 1
ATOM 736 C CA . VAL A 1 88 ? 1.119 2.794 -8.830 1.00 85.62 88 VAL A CA 1
ATOM 737 C C . VAL A 1 88 ? 0.879 2.110 -10.171 1.00 85.62 88 VAL A C 1
ATOM 739 O O . VAL A 1 88 ? 0.270 2.686 -11.066 1.00 85.62 88 VAL A O 1
ATOM 742 N N . GLY A 1 89 ? 1.337 0.868 -10.335 1.00 86.31 89 GLY A N 1
ATOM 743 C CA . GLY A 1 89 ? 1.104 0.134 -11.570 1.00 86.31 89 GLY A CA 1
ATOM 744 C C . GLY A 1 89 ? 1.782 -1.223 -11.618 1.00 86.31 89 GLY A C 1
ATOM 745 O O . GLY A 1 89 ? 2.605 -1.576 -10.772 1.00 86.31 89 GLY A O 1
ATOM 746 N N . GLN A 1 90 ? 1.431 -1.992 -12.645 1.00 92.50 90 GLN A N 1
ATOM 747 C CA . GLN A 1 90 ? 2.097 -3.242 -12.983 1.00 92.50 90 GLN A CA 1
ATOM 748 C C . GLN A 1 90 ? 2.661 -3.150 -14.395 1.00 92.50 90 GLN A C 1
ATOM 750 O O . GLN A 1 90 ? 1.960 -2.748 -15.320 1.00 92.50 90 GLN A O 1
ATOM 755 N N . ILE A 1 91 ? 3.923 -3.538 -14.558 1.00 94.00 91 ILE A N 1
ATOM 756 C CA . ILE A 1 91 ? 4.667 -3.398 -15.812 1.00 94.00 91 ILE A CA 1
ATOM 757 C C . ILE A 1 91 ? 5.216 -4.760 -16.225 1.00 94.00 91 ILE A C 1
ATOM 759 O O . ILE A 1 91 ? 5.626 -5.570 -15.386 1.00 94.00 91 ILE A O 1
ATOM 763 N N . ARG A 1 92 ? 5.216 -5.019 -17.536 1.00 96.06 92 ARG A N 1
ATOM 764 C CA . ARG A 1 92 ? 5.862 -6.188 -18.136 1.00 96.06 92 ARG A CA 1
ATOM 765 C C . ARG A 1 92 ? 7.118 -5.787 -18.896 1.00 96.06 92 ARG A C 1
ATOM 767 O O . ARG A 1 92 ? 7.088 -4.825 -19.656 1.00 96.06 92 ARG A O 1
ATOM 774 N N . GLY A 1 93 ? 8.171 -6.585 -18.743 1.00 97.19 93 GLY A N 1
ATOM 775 C CA . GLY A 1 93 ? 9.465 -6.361 -19.383 1.00 97.19 93 GLY A CA 1
ATOM 776 C C . GLY A 1 93 ? 10.355 -5.424 -18.571 1.00 97.19 93 GLY A C 1
ATOM 777 O O . GLY A 1 93 ? 9.938 -4.342 -18.164 1.00 97.19 93 GLY A O 1
ATOM 778 N N . LYS A 1 94 ? 11.603 -5.844 -18.337 1.00 95.88 94 LYS A N 1
ATOM 779 C CA . LYS A 1 94 ? 12.561 -5.067 -17.540 1.00 95.88 94 LYS A CA 1
ATOM 780 C C . LYS A 1 94 ? 12.931 -3.736 -18.204 1.00 95.88 94 LYS A C 1
ATOM 782 O O . LYS A 1 94 ? 13.052 -2.742 -17.503 1.00 95.88 94 LYS A O 1
ATOM 787 N N . ASN A 1 95 ? 13.062 -3.703 -19.530 1.00 97.12 95 ASN A N 1
ATOM 788 C CA . ASN A 1 95 ? 13.385 -2.468 -20.253 1.00 97.12 95 ASN A CA 1
ATOM 789 C C . ASN A 1 95 ? 12.264 -1.434 -20.095 1.00 97.12 95 ASN A C 1
ATOM 791 O O . ASN A 1 95 ? 12.530 -0.327 -19.642 1.00 97.12 95 ASN A O 1
ATOM 795 N N . ASN A 1 96 ? 11.013 -1.846 -20.324 1.00 96.50 96 ASN A N 1
ATOM 796 C CA . ASN A 1 96 ? 9.837 -0.996 -20.124 1.00 96.50 96 ASN A CA 1
ATOM 797 C C . ASN A 1 96 ? 9.735 -0.490 -18.679 1.00 96.50 96 ASN A C 1
ATOM 799 O O . ASN A 1 96 ? 9.379 0.661 -18.454 1.00 96.50 96 ASN A O 1
ATOM 803 N N . LEU A 1 97 ? 10.048 -1.338 -17.689 1.00 96.06 97 LEU A N 1
ATOM 804 C CA . LEU A 1 97 ? 10.086 -0.930 -16.284 1.00 96.06 97 LEU A CA 1
ATOM 805 C C . LEU A 1 97 ? 11.102 0.193 -16.058 1.00 96.06 97 LEU A C 1
ATOM 807 O O . LEU A 1 97 ? 10.761 1.184 -15.421 1.00 96.06 97 LEU A O 1
ATOM 811 N N . MET A 1 98 ? 12.331 0.033 -16.556 1.00 95.94 98 MET A N 1
ATOM 812 C CA . MET A 1 98 ? 13.390 1.024 -16.358 1.00 95.94 98 MET A CA 1
ATOM 813 C C . MET A 1 98 ? 13.064 2.341 -17.062 1.00 95.94 98 MET A C 1
ATOM 815 O O . MET A 1 98 ? 13.178 3.388 -16.439 1.00 95.94 98 MET A O 1
ATOM 819 N N . GLU A 1 99 ? 12.588 2.284 -18.305 1.00 95.69 99 GLU A N 1
ATOM 820 C CA . GLU A 1 99 ? 12.134 3.463 -19.048 1.00 95.69 99 GLU A CA 1
ATOM 821 C C . GLU A 1 99 ? 10.989 4.183 -18.320 1.00 95.69 99 GLU A C 1
ATOM 823 O O . GLU A 1 99 ? 11.038 5.394 -18.121 1.00 95.69 99 GLU A O 1
ATOM 828 N N . THR A 1 100 ? 9.991 3.433 -17.839 1.00 93.69 100 THR A N 1
ATOM 829 C CA . THR A 1 100 ? 8.871 4.003 -17.076 1.00 93.69 100 THR A CA 1
ATOM 830 C C . THR A 1 100 ? 9.351 4.664 -15.786 1.00 93.69 100 THR A C 1
ATOM 832 O O . THR A 1 100 ? 8.896 5.757 -15.462 1.00 93.69 100 THR A O 1
ATOM 835 N N . ILE A 1 101 ? 10.274 4.025 -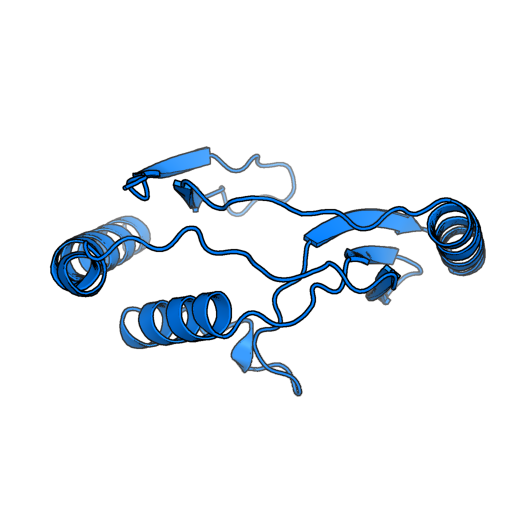15.056 1.00 92.94 101 ILE A N 1
ATOM 836 C CA . ILE A 1 101 ? 10.868 4.606 -13.847 1.00 92.94 101 ILE A CA 1
ATOM 837 C C . ILE A 1 101 ? 11.567 5.917 -14.191 1.00 92.94 101 ILE A C 1
ATOM 839 O O . ILE A 1 101 ? 11.281 6.907 -13.533 1.00 92.94 101 ILE A O 1
ATOM 843 N N . THR A 1 102 ? 12.427 5.947 -15.212 1.00 92.56 102 THR A N 1
ATOM 844 C CA . THR A 1 102 ? 13.130 7.167 -15.634 1.00 92.56 102 THR A CA 1
ATOM 845 C C . THR A 1 102 ? 12.146 8.290 -15.964 1.00 92.56 102 THR A C 1
ATOM 847 O O . THR A 1 102 ? 12.211 9.355 -15.357 1.00 92.56 102 THR A O 1
ATOM 850 N N . ASN A 1 103 ? 11.160 8.023 -16.822 1.00 91.44 103 ASN A N 1
ATOM 851 C CA . ASN A 1 103 ? 10.183 9.027 -17.255 1.00 91.44 103 ASN A CA 1
ATOM 852 C C . ASN A 1 103 ? 9.348 9.590 -16.094 1.00 91.44 103 ASN A C 1
ATOM 854 O O . ASN A 1 103 ? 9.078 10.793 -16.024 1.00 91.44 103 ASN A O 1
ATOM 858 N N . LEU A 1 104 ? 8.923 8.720 -15.172 1.00 88.44 104 LEU A N 1
ATOM 859 C CA . LEU A 1 104 ? 8.199 9.150 -13.980 1.00 88.44 104 LEU A CA 1
ATOM 860 C C . LEU A 1 104 ? 9.114 9.961 -13.067 1.00 88.44 104 LEU A C 1
ATOM 862 O O . LEU A 1 104 ? 8.721 11.023 -12.603 1.00 88.44 104 LEU A O 1
ATOM 866 N N . GLN A 1 105 ? 10.340 9.496 -12.842 1.00 87.50 105 GLN A N 1
ATOM 867 C CA . GLN A 1 105 ? 11.287 10.096 -11.913 1.00 87.50 105 GLN A CA 1
ATOM 868 C C . GLN A 1 105 ? 11.709 11.514 -12.317 1.00 87.50 105 GLN A C 1
ATOM 870 O O . GLN A 1 105 ? 11.847 12.367 -11.438 1.00 87.50 105 GLN A O 1
ATOM 875 N N . ASP A 1 106 ? 11.858 11.762 -13.620 1.00 86.50 106 ASP A N 1
ATOM 876 C CA . ASP A 1 106 ? 12.245 13.063 -14.179 1.00 86.50 106 ASP A CA 1
ATOM 877 C C . ASP A 1 106 ? 11.166 14.136 -13.988 1.00 86.50 106 ASP A C 1
ATOM 879 O O . ASP A 1 106 ? 11.468 15.324 -13.863 1.00 86.50 106 ASP A O 1
ATOM 883 N N . SER A 1 107 ? 9.898 13.727 -13.942 1.00 82.38 107 SER A N 1
ATOM 884 C CA . SER A 1 107 ? 8.750 14.635 -13.854 1.00 82.38 107 SER A CA 1
ATOM 885 C C . SER A 1 107 ? 8.050 14.610 -12.492 1.00 82.38 107 SER A C 1
ATOM 887 O O . SER A 1 107 ? 7.153 15.424 -12.243 1.00 82.38 107 SER A O 1
ATOM 889 N N . TRP A 1 108 ? 8.457 13.709 -11.591 1.00 84.50 108 TRP A N 1
ATOM 890 C CA . TRP A 1 108 ? 7.756 13.480 -10.335 1.00 84.50 108 TRP A CA 1
ATOM 891 C C . TRP A 1 108 ? 7.865 14.658 -9.374 1.00 84.50 108 TRP A C 1
ATOM 893 O O . TRP A 1 108 ? 8.949 15.157 -9.047 1.00 84.50 108 TRP A O 1
ATOM 903 N N . LYS A 1 109 ? 6.710 15.041 -8.839 1.00 77.06 109 LYS A N 1
ATOM 904 C CA . LYS A 1 109 ? 6.593 15.976 -7.727 1.00 77.06 109 LYS A CA 1
ATOM 905 C C . LYS A 1 109 ? 6.169 15.209 -6.487 1.00 77.06 109 LYS A C 1
ATOM 907 O O . LYS A 1 109 ? 5.375 14.281 -6.563 1.00 77.06 109 LYS A O 1
ATOM 912 N N . GLU A 1 110 ? 6.724 15.621 -5.357 1.00 74.50 110 GLU A N 1
ATOM 913 C CA . GLU A 1 110 ? 6.383 15.089 -4.041 1.00 74.50 110 GLU A CA 1
ATOM 914 C C . GLU A 1 110 ? 4.869 15.164 -3.805 1.00 74.50 110 GLU A C 1
ATOM 916 O O . GLU A 1 110 ? 4.263 16.225 -3.990 1.00 74.50 110 GLU A O 1
ATOM 921 N N . LEU A 1 111 ? 4.274 14.043 -3.395 1.00 73.25 111 LEU A N 1
ATOM 922 C CA . LEU A 1 111 ? 2.886 13.986 -2.962 1.00 73.25 111 LEU A CA 1
ATOM 923 C C . LEU A 1 111 ? 2.819 14.086 -1.442 1.00 73.25 111 LEU A C 1
ATOM 925 O O . LEU A 1 111 ? 3.614 13.483 -0.723 1.00 73.25 111 LEU A O 1
ATOM 929 N N . LYS A 1 112 ? 1.828 14.842 -0.975 1.00 71.94 112 LYS A N 1
ATOM 930 C CA . LYS A 1 112 ? 1.425 14.909 0.427 1.00 71.94 112 LYS A CA 1
ATOM 931 C C . LYS A 1 112 ? -0.064 14.656 0.493 1.00 71.94 112 LYS A C 1
ATOM 933 O O . LYS A 1 112 ? -0.826 15.296 -0.233 1.00 71.94 112 LYS A O 1
ATOM 938 N N . PHE A 1 113 ? -0.477 13.733 1.346 1.00 70.81 113 PHE A N 1
ATOM 939 C CA . PHE A 1 113 ? -1.884 13.424 1.531 1.00 70.81 113 PHE A CA 1
ATOM 940 C C . PHE A 1 113 ? -2.194 13.183 3.000 1.00 70.81 113 PHE A C 1
ATOM 942 O O . PHE A 1 113 ? -1.346 12.770 3.782 1.00 70.81 113 PHE A O 1
ATOM 949 N N . LEU A 1 114 ? -3.434 13.495 3.357 1.00 72.94 114 LEU A N 1
ATOM 950 C CA . LEU A 1 114 ? -3.979 13.272 4.683 1.00 72.94 114 LEU A CA 1
ATOM 951 C C . LEU A 1 114 ? -4.728 11.947 4.678 1.00 72.94 114 LEU A C 1
ATOM 953 O O . LEU A 1 114 ? -5.528 11.700 3.773 1.00 72.94 114 LEU A O 1
ATOM 957 N N . ILE A 1 115 ? -4.515 11.127 5.702 1.00 74.31 115 ILE A N 1
ATOM 958 C CA . ILE A 1 115 ? -5.335 9.938 5.927 1.00 74.31 115 ILE A CA 1
ATOM 959 C C . ILE A 1 115 ? -6.505 10.341 6.816 1.00 74.31 115 ILE A C 1
ATOM 961 O O . ILE A 1 115 ? -6.317 10.779 7.945 1.00 74.31 115 ILE A O 1
ATOM 965 N N . ASN A 1 116 ? -7.715 10.203 6.287 1.00 76.12 116 ASN A N 1
ATOM 966 C CA . ASN A 1 116 ? -8.962 10.532 6.974 1.00 76.12 116 ASN A CA 1
ATOM 967 C C . ASN A 1 116 ? -9.846 9.306 7.214 1.00 76.12 116 ASN A C 1
ATOM 969 O O . ASN A 1 116 ? -10.831 9.401 7.935 1.00 76.12 116 ASN A O 1
ATOM 973 N N . GLU A 1 117 ? -9.545 8.171 6.587 1.00 82.31 117 GLU A N 1
ATOM 974 C CA . GLU A 1 117 ? -10.385 6.985 6.646 1.00 82.31 117 GLU A CA 1
ATOM 975 C C . GLU A 1 117 ? -9.551 5.710 6.527 1.00 82.31 117 GLU A C 1
ATOM 977 O O . GLU A 1 117 ? -8.593 5.630 5.755 1.00 82.31 117 GLU A O 1
ATOM 982 N N . ILE A 1 118 ? -9.967 4.680 7.262 1.00 82.81 118 ILE A N 1
ATOM 983 C CA . ILE A 1 118 ? -9.435 3.322 7.171 1.00 82.81 118 ILE A CA 1
ATOM 984 C C . ILE A 1 118 ? -10.535 2.400 6.648 1.00 82.81 118 ILE A C 1
ATOM 986 O O . ILE A 1 118 ? -11.680 2.416 7.111 1.00 82.81 118 ILE A O 1
ATOM 990 N N . TYR A 1 119 ? -10.167 1.558 5.686 1.00 84.00 119 TYR A N 1
ATOM 991 C CA . TYR A 1 119 ? -11.074 0.635 5.019 1.00 84.00 119 TYR A CA 1
ATOM 992 C C . TYR A 1 119 ? -10.690 -0.811 5.302 1.00 84.00 119 TYR A C 1
ATOM 994 O O . TYR A 1 119 ? -9.588 -1.247 4.981 1.00 84.00 119 TYR A O 1
ATOM 1002 N N . PHE A 1 120 ? -11.647 -1.587 5.805 1.00 85.94 120 PHE A N 1
ATOM 1003 C CA . PHE A 1 120 ? -11.546 -3.042 5.788 1.00 85.94 120 PHE A CA 1
ATOM 1004 C C . PHE A 1 120 ? -12.153 -3.545 4.488 1.00 85.94 120 PHE A C 1
ATOM 1006 O O . PHE A 1 120 ? -13.344 -3.344 4.230 1.00 85.94 120 PHE A O 1
ATOM 1013 N N . ILE A 1 121 ? -11.332 -4.196 3.671 1.00 87.06 121 ILE A N 1
ATOM 1014 C CA . ILE A 1 121 ? -11.730 -4.727 2.370 1.00 87.06 121 ILE A CA 1
ATOM 1015 C C . ILE A 1 121 ? -11.633 -6.247 2.351 1.00 87.06 121 ILE A C 1
ATOM 1017 O O . ILE A 1 121 ? -10.761 -6.839 2.979 1.00 87.06 121 ILE A O 1
ATOM 1021 N N . ALA A 1 122 ? -12.511 -6.883 1.585 1.00 87.19 122 ALA A N 1
ATOM 1022 C CA . ALA A 1 122 ? -12.452 -8.315 1.331 1.00 87.19 122 ALA A CA 1
ATOM 1023 C C . ALA A 1 122 ? -12.748 -8.606 -0.137 1.00 87.19 122 ALA A C 1
ATOM 1025 O O . ALA A 1 122 ? -13.442 -7.847 -0.816 1.00 87.19 122 ALA A O 1
ATOM 1026 N N . ARG A 1 123 ? -12.240 -9.730 -0.634 1.00 88.19 123 ARG A N 1
ATOM 1027 C CA . ARG A 1 123 ? -12.563 -10.249 -1.964 1.00 88.19 123 ARG A CA 1
ATOM 1028 C C . ARG A 1 123 ? -12.738 -11.757 -1.905 1.00 88.19 123 ARG A C 1
ATOM 1030 O O . ARG A 1 123 ? -12.268 -12.405 -0.972 1.00 88.19 123 ARG A O 1
ATOM 1037 N N . LYS A 1 124 ? -13.393 -12.320 -2.918 1.00 88.69 124 LYS A N 1
ATOM 1038 C CA . LYS A 1 124 ? -13.439 -13.777 -3.080 1.00 88.69 124 LYS A CA 1
ATOM 1039 C C . LYS A 1 124 ? -12.028 -14.292 -3.384 1.00 88.69 124 LYS A C 1
ATOM 1041 O O . LYS A 1 124 ? -11.178 -13.551 -3.874 1.00 88.69 124 LYS A O 1
ATOM 1046 N N . LYS A 1 125 ? -11.774 -15.579 -3.140 1.00 85.06 125 LYS A N 1
ATOM 1047 C CA . LYS A 1 125 ? -10.514 -16.236 -3.526 1.00 85.06 125 LYS A CA 1
ATOM 1048 C C . LYS A 1 125 ? -10.484 -16.510 -5.038 1.00 85.06 125 LYS A C 1
ATOM 1050 O O . LYS A 1 125 ? -10.409 -17.649 -5.478 1.00 85.06 125 LYS A O 1
ATOM 1055 N N . ASP A 1 126 ? -10.586 -15.443 -5.820 1.00 84.94 126 ASP A N 1
ATOM 1056 C CA . ASP A 1 126 ? -10.567 -15.430 -7.278 1.00 84.94 126 ASP A CA 1
ATOM 1057 C C . ASP A 1 126 ? -9.783 -14.197 -7.755 1.00 84.94 126 ASP A C 1
ATOM 1059 O O . ASP A 1 126 ? -10.002 -13.080 -7.278 1.00 84.94 126 ASP A O 1
ATOM 1063 N N . LYS A 1 127 ? -8.863 -14.411 -8.702 1.00 76.81 127 LYS A N 1
ATOM 1064 C CA . LYS A 1 127 ? -7.974 -13.384 -9.259 1.00 76.81 127 LYS A CA 1
ATOM 1065 C C 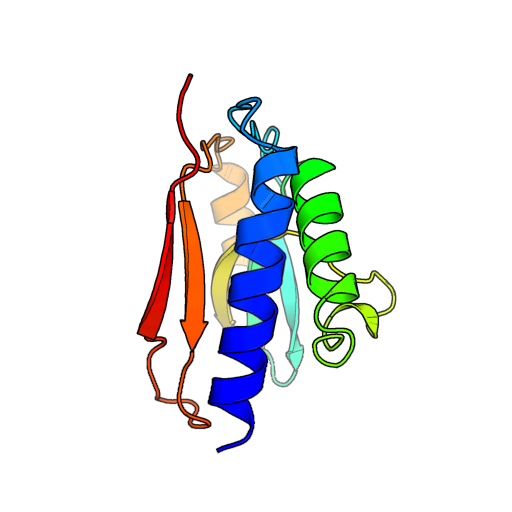. LYS A 1 127 ? -8.728 -12.296 -10.023 1.00 76.81 127 LYS A C 1
ATOM 1067 O O . LYS A 1 127 ? -8.231 -11.176 -10.064 1.00 76.81 127 LYS A O 1
ATOM 1072 N N . SER A 1 128 ? -9.894 -12.604 -10.594 1.00 84.31 128 SER A N 1
ATOM 1073 C CA . SER A 1 128 ? -10.755 -11.612 -11.256 1.00 84.31 128 SER A CA 1
ATOM 1074 C C . SER A 1 128 ? -11.694 -10.875 -10.305 1.00 84.31 128 SER A C 1
ATOM 1076 O O . SER A 1 128 ? -12.396 -9.958 -10.727 1.00 84.31 128 SER A O 1
ATOM 1078 N N . SER A 1 129 ? -11.748 -11.261 -9.029 1.00 87.88 129 SER A N 1
ATOM 1079 C CA . SER A 1 129 ? -12.703 -10.658 -8.106 1.00 87.88 129 SER A CA 1
ATOM 1080 C C . SER A 1 129 ? -12.249 -9.285 -7.613 1.00 87.88 129 SER A C 1
ATOM 1082 O O . SER A 1 129 ? -11.113 -9.087 -7.174 1.00 87.88 129 SER A O 1
ATOM 1084 N N . ASN A 1 130 ? -13.186 -8.340 -7.641 1.00 89.69 130 ASN A N 1
ATOM 1085 C CA . ASN A 1 130 ? -12.993 -7.012 -7.079 1.00 89.69 130 ASN A CA 1
ATOM 1086 C C . ASN A 1 130 ? -13.038 -7.057 -5.548 1.00 89.69 130 ASN A C 1
ATOM 1088 O O . ASN A 1 130 ? -13.803 -7.823 -4.950 1.00 89.69 130 ASN A O 1
ATOM 1092 N N . PHE A 1 131 ? -12.253 -6.185 -4.919 1.00 85.56 131 PHE A N 1
ATOM 1093 C CA . PHE A 1 131 ? -12.398 -5.899 -3.498 1.00 85.56 131 PHE A CA 1
ATOM 1094 C C . PHE A 1 131 ? -13.722 -5.186 -3.225 1.00 85.56 131 PHE A C 1
ATOM 1096 O O . PHE A 1 131 ? -14.179 -4.351 -4.006 1.00 85.56 131 PHE A O 1
ATOM 1103 N N . LYS A 1 132 ? -14.329 -5.516 -2.090 1.00 91.38 132 LYS A N 1
ATOM 1104 C CA . LYS A 1 132 ? -15.500 -4.845 -1.537 1.00 91.38 132 LYS A CA 1
ATOM 1105 C C . LYS A 1 132 ? -15.137 -4.251 -0.192 1.00 91.38 132 LYS A C 1
ATOM 1107 O O . LYS A 1 132 ? -14.452 -4.893 0.602 1.00 91.38 132 LYS A O 1
ATOM 1112 N N . ILE A 1 133 ? -15.635 -3.049 0.064 1.00 90.88 133 ILE A N 1
ATOM 1113 C CA . ILE A 1 133 ? -15.538 -2.417 1.375 1.00 90.88 133 ILE A CA 1
ATOM 1114 C C . ILE A 1 133 ? -16.518 -3.124 2.308 1.00 90.88 133 ILE A C 1
ATOM 1116 O O . ILE A 1 133 ? -17.714 -3.173 2.034 1.00 90.88 133 ILE A O 1
ATOM 1120 N N . ILE A 1 134 ? -15.994 -3.665 3.400 1.00 91.31 134 ILE A N 1
ATOM 1121 C CA . ILE A 1 134 ? -16.766 -4.313 4.462 1.00 91.31 134 ILE A CA 1
ATOM 1122 C C . ILE A 1 134 ? -17.050 -3.318 5.583 1.00 91.31 134 ILE A C 1
ATOM 1124 O O . ILE A 1 134 ? -18.149 -3.294 6.134 1.00 91.31 134 ILE A O 1
ATOM 1128 N N . LYS A 1 135 ? -16.073 -2.461 5.896 1.00 84.44 135 LYS A N 1
ATOM 1129 C CA . LYS A 1 135 ? -16.212 -1.409 6.901 1.00 84.44 135 LYS A CA 1
ATOM 1130 C C . LYS A 1 135 ? -15.380 -0.191 6.526 1.00 84.44 135 LYS A C 1
ATOM 1132 O O . LYS A 1 135 ? -14.312 -0.318 5.931 1.00 84.44 135 LYS A O 1
ATOM 1137 N N . ARG A 1 136 ? -15.900 0.970 6.911 1.00 88.19 136 ARG A N 1
ATOM 1138 C CA . ARG A 1 136 ? -15.224 2.266 6.890 1.00 88.19 136 ARG A CA 1
ATOM 1139 C C . ARG A 1 136 ? -15.085 2.742 8.329 1.00 88.19 136 ARG A C 1
ATOM 1141 O O . ARG A 1 136 ? -16.040 2.602 9.101 1.00 88.19 136 ARG A O 1
ATOM 1148 N N . ILE A 1 137 ? -13.916 3.253 8.675 1.00 82.81 137 ILE A N 1
ATOM 1149 C CA . ILE A 1 137 ? -13.638 3.929 9.939 1.00 82.81 137 ILE A CA 1
ATOM 1150 C C . ILE A 1 137 ? -13.171 5.322 9.563 1.00 82.81 137 ILE A C 1
ATOM 1152 O O . ILE A 1 137 ? -12.170 5.454 8.865 1.00 82.81 137 ILE A O 1
ATOM 1156 N N . GLN A 1 138 ? -13.914 6.332 9.987 1.00 81.94 138 GLN A N 1
ATOM 1157 C CA . GLN A 1 138 ? -13.514 7.715 9.802 1.00 81.94 138 GLN A CA 1
ATOM 1158 C C . GLN A 1 138 ? -12.536 8.089 10.915 1.00 81.94 138 GLN A C 1
ATOM 1160 O O . GLN A 1 138 ? -12.769 7.767 12.077 1.00 81.94 138 GLN A O 1
ATOM 1165 N N . LEU A 1 139 ? -11.431 8.717 10.537 1.00 72.19 139 LEU A N 1
ATOM 1166 C CA . LEU A 1 139 ? -10.499 9.366 11.444 1.00 72.19 139 LEU A CA 1
ATOM 1167 C C . LEU A 1 139 ? -10.964 10.816 11.552 1.00 72.19 139 LEU A C 1
ATOM 1169 O O . LEU A 1 139 ? -11.077 11.516 10.540 1.00 72.19 139 LEU A O 1
ATOM 1173 N N . GLU A 1 140 ? -11.344 11.233 12.753 1.00 62.41 140 GLU A N 1
ATOM 1174 C CA . GLU A 1 140 ? -11.871 12.576 12.970 1.00 62.41 140 GLU A CA 1
ATOM 1175 C C . GLU A 1 140 ? -10.788 13.625 12.695 1.00 62.41 140 GLU A C 1
ATOM 1177 O O . GLU A 1 140 ? -9.609 13.436 13.002 1.00 62.41 140 GLU A O 1
ATOM 1182 N N . LYS A 1 141 ? -11.199 14.727 12.061 1.00 51.94 141 LYS A N 1
ATOM 1183 C CA . LYS A 1 141 ? -10.398 15.948 12.015 1.00 51.94 141 LYS A CA 1
ATOM 1184 C C . LYS A 1 141 ? -10.723 16.728 13.280 1.00 51.94 141 LYS A C 1
ATOM 1186 O O . LYS A 1 141 ? -11.904 16.967 13.525 1.00 51.94 141 LYS A O 1
ATOM 1191 N N . GLU A 1 142 ? -9.697 17.101 14.036 1.00 49.03 142 GLU A N 1
ATOM 1192 C CA . GLU A 1 142 ? -9.814 18.183 15.022 1.00 49.03 142 GLU A CA 1
ATOM 1193 C C . GLU A 1 142 ? -10.225 19.497 14.344 1.00 49.03 142 GLU A C 1
ATOM 1195 O O . GLU A 1 142 ? -9.782 19.740 13.190 1.00 49.03 142 GLU A O 1
#

Radius of gyration: 17.56 Å; chains: 1; bounding box: 31×38×42 Å

pLDDT: mean 74.12, std 19.24, range [28.56, 97.19]

Organism: NCBI:txid412755

Sequence (142 aa):
NIDILIIRNIFNLFASRLKFQERGNIIDIGKERKIFKYFNHGNQKYTLWLDPELNDLIIDLQTEILNIVPECNDVNNYKKGFRPHLSVGQIRGKNNLMETITNLQDSWKELKFLINEIYFIARKKDKSSNFKIIKRIQLEKE

InterPro domains:
  IPR009097 Cyclic phosphodiesterase [SSF55144] (43-123)

Secondary structure (DSSP, 8-state):
-HHHHHHHHHHHHHHHHGGG--S---EE--PEEEEEEEEE-STTEEEEEEEEPPPHHHHHHHHHHHHH-TT--TTTTSTT-----EEEEEEESHHHHHHHHHHHHHH------EE-EEEEEE--SSTTPPPEEEEEEEPPP-

Foldseek 3Di:
DVVVVLVVQLVVVVVVCCVVVPVDDQQFQAWFDLAWDWDDPPPQKIFIKTQRDHDVVVVVVVVVSCVSPVVPQVQQPDPVGDGDIGGDDMDGHPVRVVVVRVVCSVPDDIDTDTDFKDFDWDWDPDPPTDIDTPDIDGRDDD